Protein AF-A0A8S3B1Y6-F1 (afdb_monomer)

pLDDT: mean 84.2, std 11.28, range [49.88, 96.19]

Secondary structure (DSSP, 8-state):
-HHHHGGG-----HHHH-TTSPPP-------PPPHHHHHHHHHHHTT-HHHHS-SS-S----TT-HHHHHHHHHH-GGG-

Organism: NCBI:txid392030

Mean predicted aligned error: 8.38 Å

Structure (mmCIF, N/CA/C/O backbone):
data_AF-A0A8S3B1Y6-F1
#
_entry.id   AF-A0A8S3B1Y6-F1
#
loop_
_atom_site.group_PDB
_atom_site.id
_atom_site.type_symbol
_atom_site.label_atom_id
_atom_site.label_alt_id
_atom_site.label_comp_id
_atom_site.label_asym_id
_atom_site.label_entity_id
_atom_site.label_seq_id
_atom_site.pdbx_PDB_ins_code
_atom_site.Cartn_x
_atom_site.Cartn_y
_atom_site.Cartn_z
_atom_site.occupancy
_atom_site.B_iso_or_equiv
_atom_site.auth_seq_id
_atom_site.auth_comp_id
_atom_site.auth_asym_id
_atom_site.auth_atom_id
_atom_site.pdbx_PDB_model_num
ATOM 1 N N . LEU A 1 1 ? -3.482 -18.462 29.038 1.00 84.62 1 LEU A N 1
ATOM 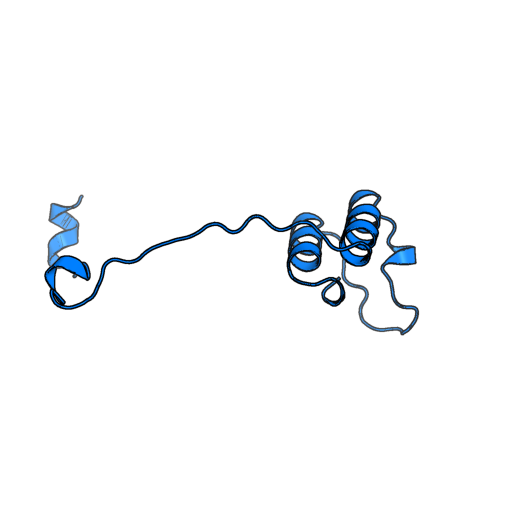2 C CA . LEU A 1 1 ? -3.072 -17.311 28.202 1.00 84.62 1 LEU A CA 1
ATOM 3 C C . LEU A 1 1 ? -3.816 -16.004 28.499 1.00 84.62 1 LEU A C 1
ATOM 5 O O . LEU A 1 1 ? -3.224 -15.154 29.142 1.00 84.62 1 LEU A O 1
ATOM 9 N N . HIS A 1 2 ? -5.076 -15.781 28.082 1.00 86.62 2 HIS A N 1
ATOM 10 C CA . HIS A 1 2 ? -5.677 -14.435 28.237 1.00 86.62 2 HIS A CA 1
ATOM 11 C C . HIS A 1 2 ? -5.815 -13.988 29.707 1.00 86.62 2 HIS A C 1
ATOM 13 O O . HIS A 1 2 ? -5.459 -12.857 30.012 1.00 86.62 2 HIS A O 1
ATOM 19 N N . LYS A 1 3 ? -6.205 -14.906 30.607 1.00 89.25 3 LYS A N 1
ATOM 20 C CA . LYS A 1 3 ? -6.289 -14.688 32.067 1.00 89.25 3 LYS A CA 1
ATOM 21 C C . LYS A 1 3 ? -4.937 -14.449 32.752 1.00 89.25 3 LYS A C 1
ATOM 23 O O . LYS A 1 3 ? -4.880 -13.810 33.790 1.00 89.25 3 LYS A O 1
ATOM 28 N N . GLU A 1 4 ? -3.853 -14.975 32.184 1.00 93.38 4 GLU A N 1
ATOM 29 C CA . GLU A 1 4 ? -2.498 -14.769 32.721 1.00 93.38 4 GLU A CA 1
ATOM 30 C C . GLU A 1 4 ? -1.945 -13.402 32.307 1.00 93.38 4 GLU A C 1
ATOM 32 O O . GLU A 1 4 ? -1.159 -12.805 33.030 1.00 93.38 4 GLU A O 1
ATOM 37 N N . LEU A 1 5 ? -2.373 -12.901 31.144 1.00 93.06 5 LEU A N 1
ATOM 38 C CA . LEU A 1 5 ? -1.938 -11.630 30.565 1.00 93.06 5 LEU A CA 1
ATOM 39 C C . LEU A 1 5 ? -2.789 -10.431 31.012 1.00 93.06 5 LEU A C 1
ATOM 41 O O . LEU A 1 5 ? -2.305 -9.303 30.999 1.00 93.06 5 LEU A O 1
ATOM 45 N N . GLU A 1 6 ? -4.041 -10.669 31.402 1.00 90.38 6 GLU A N 1
ATOM 46 C CA . GLU A 1 6 ? -5.012 -9.664 31.853 1.00 90.38 6 GLU A CA 1
ATOM 47 C C . GLU A 1 6 ? -4.497 -8.703 32.944 1.00 90.38 6 GLU A C 1
ATOM 49 O O . GLU A 1 6 ? -4.668 -7.497 32.764 1.00 90.38 6 GLU A O 1
ATOM 54 N N . PRO A 1 7 ? -3.811 -9.149 34.019 1.00 94.56 7 PRO A N 1
ATOM 55 C CA . PRO A 1 7 ? -3.313 -8.219 35.037 1.00 94.56 7 PRO A CA 1
ATOM 56 C C . PRO A 1 7 ? -2.163 -7.323 34.548 1.00 94.56 7 PRO A C 1
ATOM 58 O O . PRO A 1 7 ? -1.867 -6.315 35.184 1.00 94.56 7 PRO A O 1
ATOM 61 N N . PHE A 1 8 ? -1.520 -7.661 33.425 1.00 94.81 8 PHE A N 1
ATOM 62 C CA . PHE A 1 8 ? -0.357 -6.939 32.899 1.00 94.81 8 PHE A CA 1
ATOM 63 C C . PHE A 1 8 ? -0.669 -6.085 31.662 1.00 94.81 8 PHE A C 1
ATOM 65 O O . PHE A 1 8 ? 0.164 -5.279 31.248 1.00 94.81 8 PHE A O 1
ATOM 72 N N . LEU A 1 9 ? -1.844 -6.249 31.044 1.00 90.94 9 LEU A N 1
ATOM 73 C CA . LEU A 1 9 ? -2.204 -5.596 29.785 1.00 90.94 9 LEU A CA 1
ATOM 74 C C . LEU A 1 9 ? -3.562 -4.902 29.880 1.00 90.94 9 LEU A C 1
ATOM 76 O O . LEU A 1 9 ? -4.607 -5.543 29.954 1.00 90.94 9 LEU A O 1
ATOM 80 N N . LEU A 1 10 ? -3.556 -3.575 29.742 1.00 89.81 10 LEU A N 1
ATOM 81 C CA . LEU A 1 10 ? -4.778 -2.801 29.555 1.00 89.81 10 LEU A CA 1
ATOM 82 C C . LEU A 1 10 ? -5.10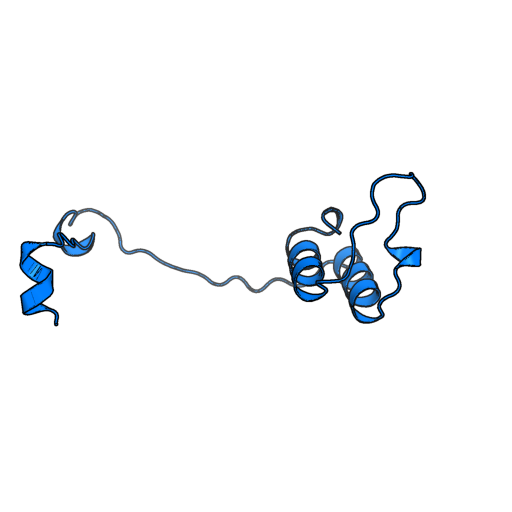6 -2.687 28.063 1.00 89.81 10 LEU A C 1
ATOM 84 O O . LEU A 1 10 ? -4.394 -2.033 27.301 1.00 89.81 10 LEU A O 1
ATOM 88 N N . ARG A 1 11 ? -6.234 -3.265 27.649 1.00 91.88 11 ARG A N 1
ATOM 89 C CA . ARG A 1 11 ? -6.773 -3.122 26.291 1.00 91.88 11 ARG A CA 1
ATOM 90 C C . ARG A 1 11 ? -8.177 -2.528 26.350 1.00 91.88 11 ARG A C 1
ATOM 92 O O . ARG A 1 11 ? -9.062 -3.098 26.973 1.00 91.88 11 ARG A O 1
ATOM 99 N N . ARG A 1 12 ? -8.397 -1.408 25.659 1.00 90.31 12 ARG A N 1
ATOM 100 C CA . ARG A 1 12 ? -9.722 -0.789 25.475 1.00 90.31 12 ARG A CA 1
ATOM 101 C C . ARG A 1 12 ? -10.055 -0.691 23.991 1.00 90.31 12 ARG A C 1
ATOM 103 O O . ARG A 1 12 ? -9.158 -0.529 23.165 1.00 90.31 12 ARG A O 1
ATOM 110 N N . VAL A 1 13 ? -11.338 -0.763 23.649 1.00 88.56 13 VAL A N 1
ATOM 111 C CA . VAL A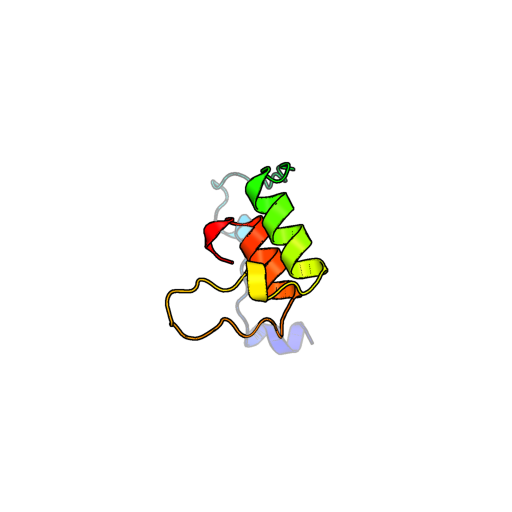 1 13 ? -11.826 -0.551 22.278 1.00 88.56 13 VAL A CA 1
ATOM 112 C C . VAL A 1 13 ? -12.656 0.727 22.214 1.00 88.56 13 VAL A C 1
ATOM 114 O O . VAL A 1 13 ? -13.403 1.032 23.138 1.00 88.56 13 VAL A O 1
ATOM 117 N N . LYS A 1 14 ? -12.534 1.485 21.116 1.00 86.75 14 LYS A N 1
ATOM 118 C CA . LYS A 1 14 ? -13.175 2.807 20.970 1.00 86.75 14 LYS A CA 1
ATOM 119 C C . LYS A 1 14 ? -14.688 2.770 21.210 1.00 86.75 14 LYS A C 1
ATOM 121 O O . LYS A 1 14 ? -15.203 3.661 21.870 1.00 86.75 14 LYS A O 1
ATOM 126 N N . ARG A 1 15 ? -15.358 1.701 20.761 1.00 84.25 15 ARG A N 1
ATOM 127 C CA . ARG A 1 15 ? -16.802 1.480 20.961 1.00 84.25 15 ARG A CA 1
ATOM 128 C C . ARG A 1 15 ? -17.238 1.424 22.435 1.00 84.25 15 ARG A C 1
ATOM 130 O O . ARG A 1 15 ? -18.377 1.760 22.729 1.00 84.25 15 ARG A O 1
ATOM 137 N N . ASP A 1 16 ? -16.350 1.008 23.340 1.00 84.88 16 ASP A N 1
ATOM 138 C CA . ASP A 1 16 ? -16.668 0.846 24.764 1.00 84.88 16 ASP A CA 1
ATOM 139 C C . ASP A 1 16 ? -16.405 2.150 25.545 1.00 84.88 16 ASP A C 1
ATOM 141 O O . ASP A 1 16 ? -16.874 2.298 26.670 1.00 84.88 16 ASP A O 1
ATOM 145 N N . VAL A 1 17 ? -15.662 3.096 24.952 1.00 86.44 17 VAL A N 1
ATOM 146 C CA . VAL A 1 17 ? -15.203 4.332 25.609 1.00 86.44 17 VAL A CA 1
ATOM 147 C C . VAL A 1 17 ? -15.922 5.570 25.075 1.00 86.44 17 VAL A C 1
ATOM 149 O O . VAL A 1 17 ? -16.406 6.367 25.869 1.00 86.44 17 VAL A O 1
ATOM 152 N N . GLU A 1 18 ? -16.016 5.734 23.754 1.00 83.56 18 GLU A N 1
ATOM 153 C CA . GLU A 1 18 ? -16.569 6.936 23.123 1.00 83.56 18 GLU A CA 1
ATOM 154 C C . GLU A 1 18 ? -17.806 6.579 22.294 1.00 83.56 18 GLU A C 1
ATOM 156 O O . GLU A 1 18 ? -17.706 6.158 21.140 1.00 83.56 18 GLU A O 1
ATOM 161 N N . LYS A 1 19 ? -18.985 6.717 22.912 1.00 83.19 19 LYS A N 1
ATOM 162 C CA . LYS A 1 19 ? -20.276 6.321 22.322 1.00 83.19 19 LYS A CA 1
ATOM 163 C C . LYS A 1 19 ? -20.826 7.338 21.321 1.00 83.19 19 LYS A C 1
ATOM 165 O O . LYS A 1 19 ? -21.729 6.992 20.566 1.00 83.19 19 LYS A O 1
ATOM 170 N N . SER A 1 20 ? -20.311 8.570 21.317 1.00 87.94 20 SER A N 1
ATOM 171 C CA . SER A 1 20 ? -20.745 9.615 20.383 1.00 87.94 20 SER A CA 1
ATOM 172 C C . SER A 1 20 ? -20.010 9.567 19.037 1.00 87.94 20 SER A C 1
ATOM 174 O O . SER A 1 20 ? -20.443 10.200 18.075 1.00 87.94 20 SER A O 1
ATOM 176 N N . LEU A 1 21 ? -18.915 8.800 18.941 1.00 87.50 21 LEU A N 1
ATOM 177 C CA . LEU A 1 21 ? -18.116 8.703 17.722 1.00 87.50 21 LEU A CA 1
ATOM 178 C C . LEU A 1 21 ? -18.849 7.871 16.652 1.00 87.50 21 LEU A C 1
ATOM 180 O O . LEU A 1 21 ? -19.224 6.725 16.920 1.00 87.50 21 LEU A O 1
ATOM 184 N N . PRO A 1 22 ? -19.003 8.385 15.420 1.00 87.62 22 PRO A N 1
ATOM 185 C CA . PRO A 1 22 ? -19.590 7.620 14.329 1.00 87.62 22 PRO A CA 1
ATOM 186 C C . PRO A 1 22 ? -18.734 6.402 13.958 1.00 87.62 22 PRO A C 1
ATOM 188 O O . PRO A 1 22 ? -17.520 6.354 14.181 1.00 87.62 22 PRO A O 1
ATOM 191 N N . ALA A 1 23 ? -19.379 5.403 13.354 1.00 88.50 23 ALA A N 1
ATOM 192 C CA . ALA A 1 23 ? -18.706 4.188 12.915 1.00 88.50 23 ALA A CA 1
ATOM 193 C C . ALA A 1 23 ? -17.629 4.490 11.858 1.00 88.50 23 ALA A C 1
ATOM 195 O O . ALA A 1 23 ? -17.833 5.290 10.944 1.00 88.50 23 ALA A O 1
ATOM 196 N N . LYS A 1 24 ? -16.484 3.801 11.952 1.00 91.31 24 LYS A N 1
ATOM 197 C CA . LYS A 1 24 ? -15.459 3.838 10.902 1.00 91.31 24 LYS A CA 1
ATOM 198 C C . LYS A 1 24 ? -16.034 3.193 9.640 1.00 91.31 24 LYS A C 1
ATOM 200 O O . LYS A 1 24 ? -16.394 2.018 9.665 1.00 91.31 24 LYS A O 1
ATOM 205 N N . VAL A 1 25 ? -16.033 3.936 8.540 1.00 92.62 25 VAL A N 1
ATOM 206 C CA . VAL A 1 25 ? -16.324 3.413 7.203 1.00 92.62 25 VAL A CA 1
ATOM 207 C C . VAL A 1 25 ? -15.013 3.291 6.435 1.00 92.62 25 VAL A C 1
ATOM 209 O O . VAL A 1 25 ? -14.151 4.165 6.518 1.00 92.62 25 VAL A O 1
ATOM 212 N N . GLU A 1 26 ? -14.846 2.192 5.709 1.00 95.56 26 GLU A N 1
ATOM 213 C CA . GLU A 1 26 ? -13.692 1.948 4.849 1.00 95.56 26 GLU A CA 1
ATOM 214 C C . GLU A 1 26 ? -14.181 1.707 3.424 1.00 95.56 26 GLU A C 1
ATOM 216 O O . GLU A 1 26 ? -15.101 0.921 3.201 1.00 95.56 26 GLU A O 1
ATOM 221 N N . GLN A 1 27 ? -13.592 2.419 2.465 1.00 95.44 27 GLN A N 1
ATOM 222 C CA . GLN A 1 27 ? -13.972 2.352 1.059 1.00 95.44 27 GLN A CA 1
ATOM 223 C C . GLN A 1 27 ? -12.740 2.039 0.216 1.00 95.44 27 GLN A C 1
ATOM 225 O O . GLN A 1 27 ? -11.702 2.682 0.352 1.00 95.44 27 GLN A O 1
ATOM 230 N N . ILE A 1 28 ? -12.868 1.051 -0.668 1.00 95.69 28 ILE A N 1
ATOM 231 C CA . ILE A 1 28 ? -11.802 0.643 -1.584 1.00 95.69 28 ILE A CA 1
ATOM 232 C C . ILE A 1 28 ? -12.100 1.244 -2.955 1.00 95.69 28 ILE A C 1
ATOM 234 O O . ILE A 1 28 ? -12.977 0.759 -3.674 1.00 95.69 28 ILE A O 1
ATOM 238 N N . LEU A 1 29 ? -11.353 2.285 -3.324 1.00 96.19 29 LEU A N 1
ATOM 239 C CA . LEU A 1 29 ? -11.413 2.873 -4.658 1.00 96.19 29 LEU A CA 1
ATOM 240 C C . LEU A 1 29 ? -10.430 2.149 -5.583 1.00 96.19 29 LEU A C 1
ATOM 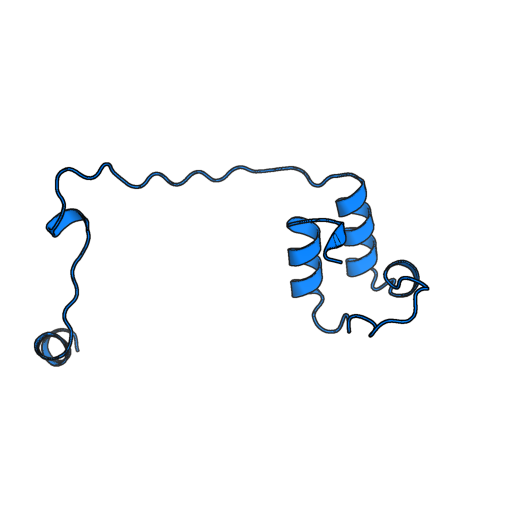242 O O . LEU A 1 29 ? -9.220 2.170 -5.366 1.00 96.19 29 LEU A O 1
ATOM 246 N N . ARG A 1 30 ? -10.955 1.505 -6.625 1.00 96.06 30 ARG A N 1
ATOM 247 C CA . ARG A 1 30 ? -10.138 0.899 -7.681 1.00 96.06 30 ARG A CA 1
ATOM 248 C C . ARG A 1 30 ? -9.831 1.967 -8.724 1.00 96.06 30 ARG A C 1
ATOM 250 O O . ARG A 1 30 ? -10.752 2.613 -9.215 1.00 96.06 30 ARG A O 1
ATOM 257 N N . VAL A 1 31 ? -8.552 2.154 -9.037 1.00 94.38 31 VAL A N 1
ATOM 258 C CA . VAL A 1 31 ? -8.079 3.180 -9.974 1.00 94.38 31 VAL A CA 1
ATOM 259 C C . VAL A 1 31 ? -7.180 2.533 -11.019 1.00 94.38 31 VAL A C 1
ATOM 261 O O . VAL A 1 31 ? -6.379 1.651 -10.709 1.00 94.38 31 VAL A O 1
ATOM 264 N N . GLU A 1 32 ? -7.322 2.984 -12.260 1.00 95.06 32 GLU A N 1
ATOM 265 C CA . GLU A 1 32 ? -6.478 2.573 -13.376 1.00 95.06 32 GLU A CA 1
ATOM 266 C C . GLU A 1 32 ? -5.111 3.265 -13.335 1.00 95.06 32 GLU A C 1
ATOM 268 O O . GLU A 1 32 ? -4.990 4.434 -12.970 1.00 95.06 32 GLU A O 1
ATOM 273 N N . MET A 1 33 ? -4.065 2.570 -13.785 1.00 94.69 33 MET A N 1
ATOM 274 C CA . MET A 1 33 ? -2.745 3.186 -13.935 1.00 94.69 33 MET A CA 1
ATOM 275 C C . MET A 1 33 ? -2.725 4.187 -15.095 1.00 94.69 33 MET A C 1
ATOM 277 O O . MET A 1 33 ? -3.235 3.917 -16.189 1.00 94.69 33 MET A O 1
ATOM 281 N N . THR A 1 34 ? -2.040 5.311 -14.894 1.00 95.19 34 THR A N 1
ATOM 282 C CA . THR A 1 34 ? -1.772 6.280 -15.965 1.00 95.19 34 THR A CA 1
ATOM 283 C C . THR A 1 34 ? -0.847 5.690 -17.035 1.00 95.19 34 THR A C 1
ATOM 285 O O . THR A 1 34 ? -0.127 4.716 -16.799 1.00 95.19 34 THR A O 1
ATOM 288 N N . ARG A 1 35 ? -0.813 6.300 -18.230 1.00 94.19 35 ARG A N 1
ATOM 289 C CA . ARG A 1 35 ? 0.073 5.865 -19.329 1.00 94.19 35 ARG A CA 1
ATOM 290 C C . ARG A 1 35 ? 1.543 5.798 -18.898 1.00 94.19 35 ARG A C 1
ATOM 292 O O . ARG A 1 35 ? 2.227 4.833 -19.223 1.00 94.19 35 ARG A O 1
ATOM 299 N N . LEU A 1 36 ? 1.995 6.801 -18.143 1.00 91.44 36 LEU A N 1
ATOM 300 C CA . LEU A 1 36 ? 3.368 6.886 -17.649 1.00 91.44 36 LEU A CA 1
ATOM 301 C C . LEU A 1 36 ? 3.669 5.784 -16.623 1.00 91.44 36 LEU A C 1
ATOM 303 O O . LEU A 1 36 ? 4.680 5.099 -16.739 1.00 91.44 36 LEU A O 1
ATOM 307 N N . GLN A 1 37 ? 2.759 5.542 -15.674 1.00 92.06 37 GLN A N 1
ATOM 308 C CA . GLN A 1 37 ? 2.905 4.442 -14.715 1.00 92.06 37 GLN A CA 1
ATOM 309 C C . GLN A 1 37 ? 2.953 3.085 -15.417 1.00 92.06 37 GLN A C 1
ATOM 311 O O . GLN A 1 37 ? 3.833 2.291 -15.118 1.00 92.06 37 GLN A O 1
ATOM 316 N N . LYS A 1 38 ? 2.083 2.824 -16.403 1.00 94.06 38 LYS A N 1
ATOM 317 C CA . LYS A 1 38 ? 2.108 1.568 -17.180 1.00 94.06 38 LYS A CA 1
ATOM 318 C C . LYS A 1 38 ? 3.454 1.346 -17.881 1.00 94.06 38 LYS A C 1
ATOM 320 O O . LYS A 1 38 ? 3.936 0.216 -17.943 1.00 94.06 38 LYS A O 1
ATOM 325 N N . GLN A 1 39 ? 4.068 2.414 -18.386 1.00 91.12 39 GLN A N 1
ATOM 326 C CA . GLN A 1 39 ? 5.378 2.367 -19.032 1.00 91.12 39 GLN A CA 1
ATOM 327 C C . GLN A 1 39 ? 6.496 2.014 -18.041 1.00 91.12 39 GLN A C 1
ATOM 329 O O . GLN A 1 39 ? 7.224 1.049 -18.281 1.00 91.12 39 GLN A O 1
ATOM 334 N N . TYR A 1 40 ? 6.581 2.714 -16.907 1.00 88.88 40 TYR A N 1
ATOM 335 C CA . TYR A 1 40 ? 7.544 2.394 -15.845 1.00 88.88 40 TYR A CA 1
ATOM 336 C C . TYR A 1 40 ? 7.330 0.989 -15.278 1.00 88.88 40 TYR A C 1
ATOM 338 O O . TYR A 1 40 ? 8.284 0.231 -15.124 1.00 88.88 40 TYR A O 1
ATOM 346 N N . TYR A 1 41 ? 6.077 0.592 -15.062 1.00 91.69 41 TYR A N 1
ATOM 347 C CA . TYR A 1 41 ? 5.711 -0.741 -14.590 1.00 91.69 41 TYR A CA 1
ATOM 348 C C . TYR A 1 41 ? 6.220 -1.832 -15.541 1.00 91.69 41 TYR A C 1
ATOM 350 O O . TYR A 1 41 ? 6.825 -2.812 -15.107 1.00 91.69 41 TYR A O 1
ATOM 358 N N . LYS A 1 42 ? 6.051 -1.637 -16.858 1.00 91.69 42 LYS A N 1
ATOM 359 C CA . LYS A 1 42 ? 6.600 -2.538 -17.879 1.00 91.69 42 LYS A CA 1
ATOM 360 C C . LYS A 1 42 ? 8.126 -2.598 -17.804 1.00 91.69 42 LYS A C 1
ATOM 362 O O . LYS A 1 42 ? 8.685 -3.692 -17.828 1.00 91.69 42 LYS A O 1
ATOM 367 N N . TRP A 1 43 ? 8.802 -1.457 -17.690 1.00 89.00 43 TRP A N 1
ATOM 368 C CA . TRP A 1 43 ? 10.263 -1.411 -17.598 1.00 89.00 43 TRP A CA 1
ATOM 369 C C . TRP A 1 43 ? 10.801 -2.140 -16.367 1.00 89.00 43 TRP A C 1
ATOM 371 O O . TRP A 1 43 ? 11.727 -2.940 -16.515 1.00 89.00 43 TRP A O 1
ATOM 381 N N . ILE A 1 44 ? 10.172 -1.960 -15.202 1.00 87.94 44 ILE A N 1
ATOM 382 C CA . ILE A 1 44 ? 10.518 -2.664 -13.959 1.00 87.94 44 ILE A CA 1
ATOM 383 C C . ILE A 1 44 ? 10.351 -4.182 -14.131 1.00 87.94 44 ILE A C 1
ATOM 385 O O . ILE A 1 44 ? 11.269 -4.937 -13.817 1.00 87.94 44 ILE A O 1
ATOM 389 N N . LEU A 1 45 ? 9.223 -4.642 -14.688 1.00 89.25 45 LEU A N 1
ATOM 390 C CA . LEU A 1 45 ? 8.976 -6.072 -14.921 1.00 89.25 45 LEU A CA 1
ATOM 391 C C . LEU A 1 45 ? 9.989 -6.699 -15.884 1.00 89.25 45 LEU A C 1
ATOM 393 O O . LEU A 1 45 ? 10.475 -7.802 -15.646 1.00 89.25 45 LEU A O 1
ATOM 397 N N . THR A 1 46 ? 10.331 -5.985 -16.958 1.00 89.31 46 THR A N 1
ATOM 398 C CA . THR A 1 46 ? 11.327 -6.438 -17.945 1.00 89.31 46 THR A CA 1
ATOM 399 C C . THR A 1 46 ? 12.774 -6.267 -17.485 1.00 89.31 46 THR A C 1
ATOM 401 O O . THR A 1 46 ? 13.682 -6.633 -18.226 1.00 89.31 46 THR A O 1
ATOM 404 N N . ARG A 1 47 ? 13.006 -5.714 -16.284 1.00 83.62 47 ARG A N 1
ATOM 405 C CA . ARG A 1 47 ? 14.343 -5.402 -15.752 1.00 83.62 47 ARG A CA 1
ATOM 406 C C . ARG A 1 47 ? 15.164 -4.506 -16.690 1.00 83.62 47 ARG A C 1
ATOM 408 O O . ARG A 1 47 ? 16.382 -4.636 -16.789 1.00 83.62 47 ARG A O 1
ATOM 415 N N . ASN A 1 48 ? 14.500 -3.587 -17.394 1.00 79.56 48 ASN A N 1
ATOM 416 C CA . ASN A 1 48 ? 15.162 -2.657 -18.306 1.00 79.56 48 ASN A CA 1
ATOM 417 C C . ASN A 1 48 ? 15.748 -1.469 -17.530 1.00 79.56 48 ASN A C 1
ATOM 419 O O . ASN A 1 48 ? 15.220 -0.359 -17.563 1.00 79.56 48 ASN A O 1
ATOM 423 N N . TYR A 1 49 ? 16.846 -1.715 -16.816 1.00 75.25 49 TYR A N 1
ATOM 424 C CA . TYR A 1 49 ? 17.446 -0.725 -15.922 1.00 75.25 49 TYR A CA 1
ATOM 425 C C . TYR A 1 49 ? 18.011 0.487 -16.655 1.00 75.25 49 TYR A C 1
ATOM 427 O O . TYR A 1 49 ? 17.983 1.572 -16.099 1.00 75.25 49 TYR A O 1
ATOM 435 N N . ARG A 1 50 ? 18.426 0.340 -17.920 1.00 76.50 50 ARG A N 1
ATOM 436 C CA . ARG A 1 50 ? 18.932 1.460 -18.731 1.00 76.50 50 ARG A CA 1
ATOM 437 C C . ARG A 1 50 ? 17.878 2.541 -18.959 1.00 76.50 50 ARG A C 1
ATOM 439 O O . ARG A 1 50 ? 18.212 3.715 -18.960 1.00 76.50 50 ARG A O 1
ATOM 446 N N . ALA A 1 51 ? 16.619 2.141 -19.138 1.00 77.06 51 ALA A N 1
ATOM 447 C CA . ALA A 1 51 ? 15.501 3.069 -19.313 1.00 77.06 51 ALA A CA 1
ATOM 448 C C . ALA A 1 51 ? 14.995 3.666 -17.985 1.00 77.06 51 ALA A C 1
ATOM 450 O O . ALA A 1 51 ? 14.261 4.650 -17.999 1.00 77.06 51 ALA A O 1
ATOM 451 N N . LEU A 1 52 ? 15.360 3.053 -16.854 1.00 73.12 52 LEU A N 1
ATOM 452 C CA . LEU A 1 52 ? 14.972 3.475 -15.504 1.00 73.12 52 LEU A CA 1
ATOM 453 C C . LEU A 1 52 ? 16.036 4.350 -14.830 1.00 73.12 52 LEU A C 1
ATOM 455 O O . LEU A 1 52 ? 15.740 5.081 -13.893 1.00 73.12 52 LEU A O 1
ATOM 459 N N . THR A 1 53 ? 17.281 4.286 -15.295 1.00 71.12 53 THR A N 1
ATOM 460 C CA . THR A 1 53 ? 18.366 5.129 -14.806 1.00 71.12 53 THR A CA 1
ATOM 461 C C . THR A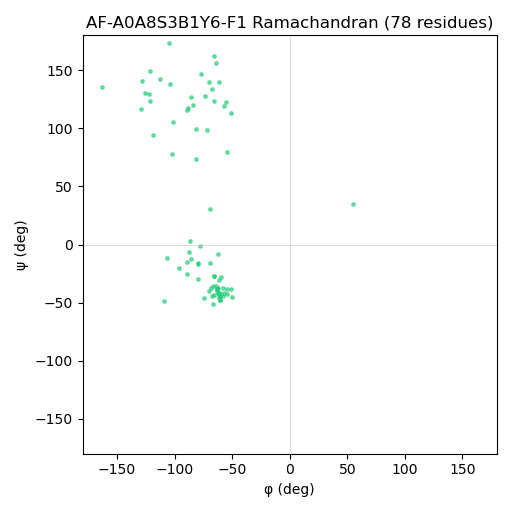 1 53 ? 18.372 6.478 -15.502 1.00 71.12 53 THR A C 1
ATOM 463 O O . THR A 1 53 ? 18.5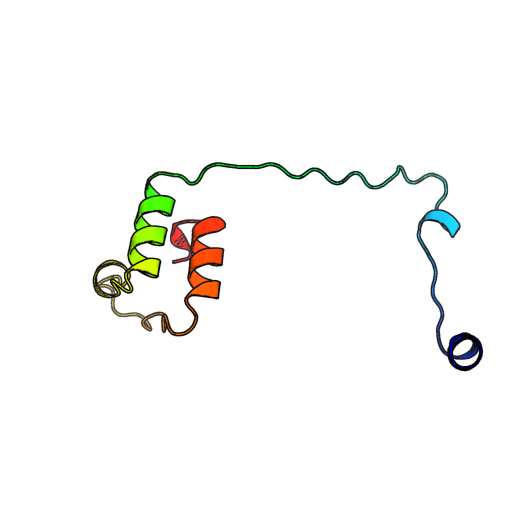64 6.554 -16.712 1.00 71.12 53 THR A O 1
ATOM 466 N N . ASN A 1 54 ? 18.232 7.550 -14.724 1.00 63.62 54 ASN A N 1
ATOM 467 C CA . ASN A 1 54 ? 18.537 8.891 -15.204 1.00 63.62 54 ASN A CA 1
ATOM 468 C C . ASN A 1 54 ? 20.048 9.015 -15.450 1.00 63.62 54 ASN A C 1
ATOM 470 O O . ASN A 1 54 ? 20.850 8.675 -14.585 1.00 63.62 54 ASN A O 1
ATOM 474 N N . GLU A 1 55 ? 20.437 9.582 -16.593 1.00 56.81 55 GLU A N 1
ATOM 475 C CA . GLU A 1 55 ? 21.838 9.883 -16.950 1.00 56.81 55 GLU A CA 1
ATOM 476 C C . GLU A 1 55 ? 22.510 10.892 -15.992 1.00 56.81 55 GLU A C 1
ATOM 478 O O . GLU A 1 55 ? 23.716 11.124 -16.046 1.00 56.81 55 GLU A O 1
ATOM 483 N N . ARG A 1 56 ? 21.736 11.502 -15.085 1.00 53.53 56 ARG A N 1
ATOM 484 C CA . ARG A 1 56 ? 22.231 12.397 -14.036 1.00 53.53 56 ARG A CA 1
ATOM 485 C C . ARG A 1 56 ? 22.757 11.551 -12.878 1.00 53.53 56 ARG A C 1
ATOM 487 O O . ARG A 1 56 ? 21.969 11.060 -12.077 1.00 53.53 56 ARG A O 1
ATOM 494 N N . GLY A 1 57 ? 24.078 11.378 -12.832 1.00 49.88 57 GLY A N 1
ATOM 495 C CA . GLY A 1 57 ? 24.823 10.517 -11.907 1.00 49.88 57 GLY A CA 1
ATOM 496 C C . GLY A 1 57 ? 24.566 10.754 -10.415 1.00 49.88 57 GLY A C 1
ATOM 497 O O . GLY A 1 57 ? 25.373 11.371 -9.726 1.00 49.88 57 GLY A O 1
ATOM 498 N N . GLY A 1 58 ? 23.457 10.216 -9.914 1.00 58.91 58 GLY A N 1
ATOM 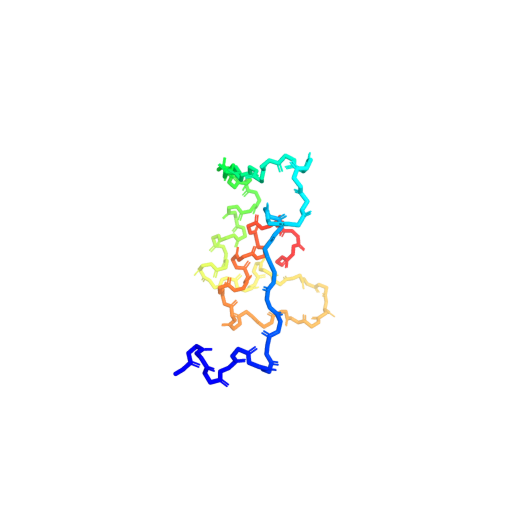499 C CA . GLY A 1 58 ? 23.219 9.924 -8.503 1.00 58.91 58 GLY A CA 1
ATOM 500 C C . GLY A 1 58 ? 23.326 8.422 -8.232 1.00 58.91 58 GLY A C 1
ATOM 501 O O . GLY A 1 58 ? 23.459 7.626 -9.163 1.00 58.91 58 GLY A O 1
ATOM 502 N N . ASN A 1 59 ? 23.256 8.028 -6.956 1.00 56.72 59 ASN A N 1
ATOM 503 C CA . ASN A 1 59 ? 23.206 6.618 -6.561 1.00 56.72 59 ASN A CA 1
ATOM 504 C C . ASN A 1 59 ? 22.102 5.901 -7.345 1.00 56.72 59 ASN A C 1
ATOM 506 O O . ASN A 1 59 ? 20.920 6.190 -7.155 1.00 56.72 59 ASN A O 1
ATOM 510 N N . LEU A 1 60 ? 22.500 4.973 -8.218 1.00 59.97 60 LEU A N 1
ATOM 511 C CA . LEU A 1 60 ? 21.569 4.127 -8.948 1.00 59.97 60 LEU A CA 1
ATOM 512 C C . LEU A 1 60 ? 20.668 3.418 -7.927 1.00 59.97 60 LEU A C 1
ATOM 514 O O . LEU A 1 60 ? 21.202 2.723 -7.053 1.00 59.97 60 LEU A O 1
ATOM 518 N N . PRO A 1 61 ? 19.331 3.560 -8.003 1.00 62.81 61 PRO A N 1
ATOM 519 C CA . PRO A 1 61 ? 18.457 2.734 -7.195 1.00 62.81 61 PRO A CA 1
ATOM 520 C C . PRO A 1 61 ? 18.769 1.278 -7.526 1.00 62.81 61 PRO A C 1
ATOM 522 O O . PRO A 1 61 ? 18.697 0.830 -8.670 1.00 62.81 61 PRO A O 1
ATOM 525 N N . SER A 1 62 ? 19.203 0.542 -6.509 1.00 63.84 62 SER A N 1
ATOM 526 C CA . SER A 1 62 ? 19.475 -0.875 -6.654 1.00 63.84 62 SER A CA 1
ATOM 527 C C . SER A 1 62 ? 18.132 -1.583 -6.788 1.00 63.84 62 SER A C 1
ATOM 529 O O . SER A 1 62 ? 17.441 -1.825 -5.798 1.00 63.84 62 SER A O 1
ATOM 531 N N . PHE A 1 63 ? 17.733 -1.892 -8.023 1.00 69.38 63 PHE A N 1
ATOM 532 C CA . PHE A 1 63 ? 16.479 -2.574 -8.367 1.00 69.38 63 PHE A CA 1
ATOM 533 C C . PHE A 1 63 ? 16.446 -4.056 -7.916 1.00 69.38 63 PHE A C 1
ATOM 535 O O . PHE A 1 63 ? 15.805 -4.898 -8.543 1.00 69.38 63 PHE A O 1
ATOM 542 N N . ILE A 1 64 ? 17.133 -4.398 -6.819 1.00 72.38 64 ILE A N 1
ATOM 543 C CA . ILE A 1 64 ? 17.149 -5.733 -6.205 1.00 72.38 64 ILE A CA 1
ATOM 544 C C . ILE A 1 64 ? 15.743 -6.104 -5.720 1.00 72.38 64 ILE A C 1
ATOM 546 O O . ILE A 1 64 ? 15.314 -7.247 -5.874 1.00 72.38 64 ILE A O 1
ATOM 550 N N . ASN A 1 65 ? 14.997 -5.137 -5.173 1.00 84.06 65 ASN A N 1
ATOM 551 C CA . ASN A 1 65 ? 13.647 -5.364 -4.666 1.00 84.06 65 ASN A CA 1
ATOM 552 C C . ASN A 1 65 ? 12.573 -4.857 -5.638 1.00 84.06 65 ASN A C 1
ATOM 554 O O . ASN A 1 65 ? 11.941 -3.824 -5.420 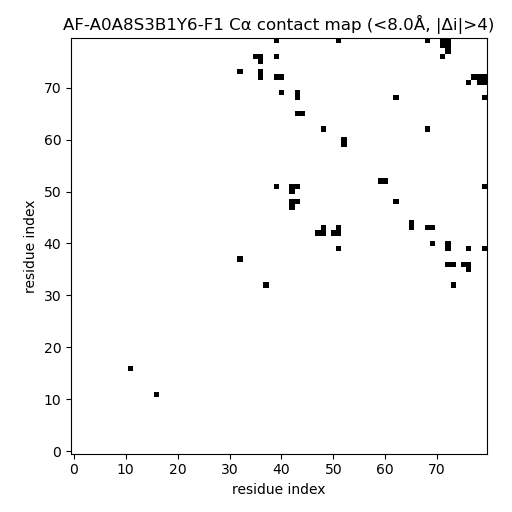1.00 84.06 65 ASN A O 1
ATOM 558 N N . ILE A 1 66 ? 12.329 -5.642 -6.688 1.00 85.12 66 ILE A N 1
ATOM 559 C CA . ILE A 1 66 ? 11.310 -5.377 -7.717 1.00 85.12 66 ILE A CA 1
ATOM 560 C C . ILE A 1 66 ? 9.934 -5.080 -7.096 1.00 85.12 66 ILE A C 1
ATOM 562 O O . ILE A 1 66 ? 9.229 -4.183 -7.554 1.00 85.12 66 ILE A O 1
ATOM 566 N N . MET A 1 67 ? 9.556 -5.778 -6.018 1.00 87.56 67 MET A N 1
ATOM 567 C CA . MET A 1 67 ? 8.251 -5.589 -5.373 1.00 87.56 67 MET A CA 1
ATOM 568 C C . MET A 1 67 ? 8.087 -4.184 -4.781 1.00 87.56 67 MET A C 1
ATOM 570 O O . MET A 1 67 ? 6.993 -3.619 -4.814 1.00 87.56 67 MET A O 1
ATOM 574 N N . MET A 1 68 ? 9.163 -3.604 -4.245 1.00 88.69 68 MET A N 1
ATOM 575 C CA . MET A 1 68 ? 9.131 -2.236 -3.728 1.00 88.69 68 MET A CA 1
ATOM 576 C C . MET A 1 68 ? 8.995 -1.213 -4.852 1.00 88.69 68 MET A C 1
ATOM 578 O O . MET A 1 68 ? 8.208 -0.278 -4.724 1.00 88.69 68 MET A O 1
ATOM 582 N N . GLU A 1 69 ? 9.683 -1.415 -5.971 1.00 86.06 69 GLU A N 1
ATOM 583 C CA . GLU A 1 69 ? 9.637 -0.491 -7.110 1.00 86.06 69 GLU A CA 1
ATOM 584 C C . GLU A 1 69 ? 8.270 -0.499 -7.804 1.00 86.06 69 GLU A C 1
ATOM 586 O O . GLU A 1 69 ? 7.728 0.556 -8.137 1.00 86.06 69 GLU A O 1
ATOM 591 N N . LEU A 1 70 ? 7.624 -1.665 -7.910 1.00 90.19 70 LEU A N 1
ATOM 592 C CA . LEU A 1 70 ? 6.247 -1.754 -8.405 1.00 90.19 70 LEU A CA 1
ATOM 593 C C . LEU A 1 70 ? 5.253 -1.016 -7.489 1.00 90.19 70 LEU A C 1
ATOM 595 O O . LEU A 1 70 ? 4.343 -0.353 -7.988 1.00 90.19 70 LEU A O 1
ATOM 599 N N . LYS A 1 71 ? 5.440 -1.073 -6.160 1.00 91.38 71 LYS A N 1
ATOM 600 C CA . LYS A 1 71 ? 4.621 -0.304 -5.202 1.00 91.38 71 LYS A CA 1
ATOM 601 C C . LYS A 1 71 ? 4.835 1.201 -5.350 1.00 91.38 71 LYS A C 1
ATOM 603 O O . LYS A 1 71 ? 3.863 1.953 -5.347 1.00 91.38 71 LYS A O 1
ATOM 608 N N . LYS A 1 72 ? 6.084 1.647 -5.509 1.00 88.75 72 LYS A N 1
ATOM 609 C CA . LYS A 1 72 ? 6.402 3.064 -5.743 1.00 88.75 72 LYS A CA 1
ATOM 610 C C . LYS A 1 72 ? 5.752 3.569 -7.028 1.00 88.75 72 LYS A C 1
ATOM 612 O O . LYS A 1 72 ? 5.052 4.575 -6.979 1.00 88.75 72 LYS A O 1
ATOM 617 N N . CYS A 1 73 ? 5.880 2.818 -8.124 1.00 90.31 73 CYS A N 1
ATOM 618 C CA . CYS A 1 73 ? 5.257 3.135 -9.409 1.00 90.31 73 CYS A CA 1
ATOM 619 C C . CYS A 1 73 ? 3.729 3.277 -9.305 1.00 90.31 73 CYS A C 1
ATOM 621 O O . CYS A 1 73 ? 3.145 4.183 -9.905 1.00 90.31 73 CYS A O 1
ATOM 623 N N . ALA A 1 74 ? 3.075 2.392 -8.545 1.00 90.31 74 ALA A N 1
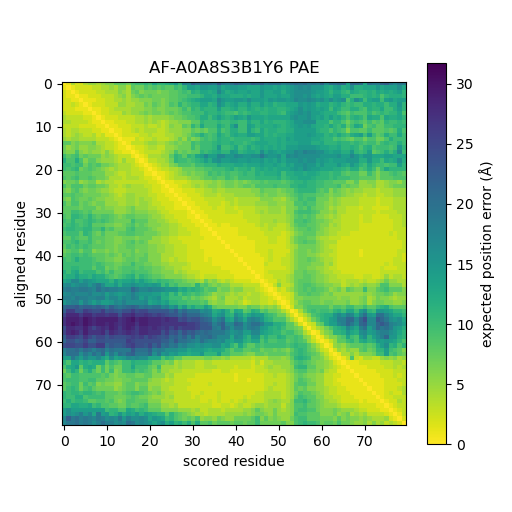ATOM 624 C CA . ALA A 1 74 ? 1.630 2.436 -8.331 1.00 90.31 74 ALA A CA 1
ATOM 625 C C . ALA A 1 74 ? 1.188 3.679 -7.536 1.00 90.31 74 ALA A C 1
ATOM 627 O O . ALA A 1 74 ? 0.146 4.251 -7.844 1.00 90.31 74 ALA A O 1
ATOM 628 N N . ASN A 1 75 ? 1.997 4.130 -6.572 1.00 89.44 75 ASN A N 1
ATOM 629 C CA . ASN A 1 75 ? 1.718 5.336 -5.789 1.00 89.44 75 ASN A CA 1
ATOM 630 C C . ASN A 1 75 ? 1.962 6.618 -6.596 1.00 89.44 75 ASN A C 1
ATOM 632 O O . ASN A 1 75 ? 1.138 7.528 -6.571 1.00 89.44 75 ASN A O 1
ATOM 636 N N . HIS A 1 76 ? 3.093 6.705 -7.302 1.00 86.69 76 HIS A N 1
ATOM 637 C CA . HIS A 1 76 ? 3.439 7.863 -8.120 1.00 86.69 76 HIS A CA 1
ATOM 638 C C . HIS A 1 76 ? 4.554 7.526 -9.121 1.00 86.69 76 HIS A C 1
ATOM 640 O O . HIS A 1 76 ? 5.568 6.934 -8.757 1.00 86.69 76 HIS A O 1
ATOM 646 N N . ALA A 1 77 ? 4.409 7.956 -10.378 1.00 81.00 77 ALA A N 1
ATOM 647 C CA . ALA A 1 77 ? 5.351 7.616 -11.451 1.00 81.00 77 ALA A CA 1
ATOM 648 C C . ALA A 1 77 ? 6.792 8.107 -11.208 1.00 81.00 77 ALA A C 1
ATOM 650 O O . ALA A 1 77 ? 7.730 7.454 -11.639 1.00 81.00 77 ALA A O 1
ATOM 651 N N . PHE A 1 78 ? 6.966 9.231 -10.505 1.00 77.88 78 PHE A N 1
ATOM 652 C CA . PHE A 1 78 ? 8.279 9.849 -10.262 1.00 77.88 78 PHE A CA 1
ATOM 653 C C . PHE A 1 78 ? 9.015 9.310 -9.024 1.00 77.88 78 PHE A C 1
ATOM 655 O O . PHE A 1 78 ? 10.063 9.834 -8.662 1.00 77.88 78 PHE A O 1
ATOM 662 N N . PHE A 1 79 ? 8.446 8.320 -8.327 1.00 73.12 79 PHE A N 1
ATOM 663 C CA . PHE A 1 79 ? 9.132 7.644 -7.218 1.00 73.12 79 PHE A CA 1
ATOM 664 C C . PHE A 1 79 ? 9.992 6.460 -7.672 1.00 73.12 79 PHE A C 1
ATOM 666 O O . PHE A 1 79 ? 10.675 5.870 -6.833 1.00 73.12 79 PHE A O 1
ATOM 673 N N . VAL A 1 80 ? 9.920 6.113 -8.960 1.00 69.75 80 VAL A N 1
ATOM 674 C CA . VAL A 1 80 ? 10.766 5.119 -9.633 1.00 69.75 80 VAL A CA 1
ATOM 675 C C . VAL A 1 80 ? 12.029 5.794 -10.149 1.00 69.75 80 VAL A C 1
ATOM 677 O O . VAL A 1 80 ? 11.895 6.901 -10.719 1.00 69.75 80 VAL A O 1
#

Radius of gyration: 22.48 Å; Cα contacts (8 Å, |Δi|>4): 36; chains: 1; bounding box: 46×30×54 Å

Nearest PDB structures (foldseek):
  9gd3-assembly1_W  TM=8.026E-01  e=1.351E-04  Saccharomyces cerevisiae S288C
  6ryu-assembly1_V  TM=8.739E-01  e=3.655E-04  Homo sapiens
  7tn2-assembly1_W  TM=7.431E-01  e=7.247E-04  Saccharomyces cerevisiae
  8t9d-assembly1_W  TM=2.454E-01  e=6.393E+00  Homo sapiens

InterPro domains:
  IPR000330 SNF2, N-terminal domain [PF00176] (1-77)
  IPR027417 P-loop containing nucleoside triphosphate hydrolase [G3DSA:3.40.50.300] (22-79)
  IPR027417 P-loop containing nucleoside triphosphate hydrolase [SSF52540] (14-78)
  IPR038718 SNF2-like, N-terminal domain superfamily [G3DSA:3.40.50.10810] (1-21)

Sequence (80 aa):
LHKELEPFLLRRVKRDVEKSLPAKVEQILRVEMTRLQKQYYKWILTRNYRALTNERGGNLPSFINIMMELKKCANHAFFV

Solvent-accessible surface area (backbone atoms only — not comparable to full-atom values): 5471 Å² total; per-residue (Å²): 107,72,81,74,43,48,89,80,51,92,82,87,56,64,79,82,73,47,79,86,62,77,81,90,82,87,83,88,84,88,78,84,77,50,74,65,27,51,52,53,48,50,34,61,76,69,64,43,55,77,85,65,51,67,91,71,90,60,87,74,81,75,75,82,54,56,72,58,48,51,51,32,28,73,76,35,58,84,70,89

Foldseek 3Di:
DCVVCVVVDDDDDCVVPPVPDDDDDDDDDDDDADPLLVVQLVCLVVVVQVVVDDPPDDPRPPSPPSVVSNVLSVVDNVSD